Protein AF-A0A957X5Q0-F1 (afdb_monomer_lite)

Secondary structure (DSSP, 8-state):
---STT-HHHHHHT-SS--SEEEEEE-GGGHHHHHHHHHHHHTT--EEEEEEETT----S-SSPBPHHHHHHHHHH--TTS--EEEEEEE---

Radius of gyration: 12.15 Å; chains: 1; bounding box: 29×27×34 Å

pLDDT: mean 96.57, std 4.36, range [62.06, 98.81]

Sequence (93 aa):
KIDVEGFEAEVLRGLSRPIAVLSFEYVPATKDVALACLARLQALGTYEFNWSIGETHRWQRTEWVTIEEMRHFVQQLTVDENSGDIYARHLKT

Foldseek 3Di:
DDDDPLCLLVVLVPDPAADQKDKDKAALVPLVSVVSNLVSNVVRAFKWKWWDFDPPPDTPDPDTHGSVVVNVVSVPRDNPGTMTMMMIGHDDD

Structure (mmCIF, N/CA/C/O backbone):
data_AF-A0A957X5Q0-F1
#
_entry.id   AF-A0A957X5Q0-F1
#
loop_
_atom_site.group_PDB
_atom_site.id
_atom_site.type_symbol
_atom_site.label_atom_id
_atom_site.label_alt_id
_atom_site.label_comp_id
_atom_site.label_asym_id
_atom_site.label_entity_id
_atom_site.label_seq_id
_atom_site.pdbx_PDB_ins_code
_atom_site.Cartn_x
_atom_site.Cartn_y
_atom_site.Cartn_z
_atom_site.occupancy
_atom_site.B_iso_or_equiv
_atom_site.auth_seq_id
_atom_site.auth_comp_id
_atom_site.auth_asym_id
_atom_site.auth_atom_id
_atom_site.pdbx_PDB_model_num
ATOM 1 N N . LYS A 1 1 ? 5.459 -8.208 7.322 1.00 92.00 1 LYS A N 1
ATOM 2 C CA . LYS A 1 1 ? 5.485 -8.402 5.862 1.00 92.00 1 LYS A CA 1
ATOM 3 C C . LYS A 1 1 ? 4.585 -9.581 5.537 1.00 92.00 1 LYS A C 1
ATOM 5 O O . LYS A 1 1 ? 4.687 -10.584 6.235 1.00 92.00 1 LYS A O 1
ATOM 10 N N . ILE A 1 2 ? 3.655 -9.404 4.606 1.00 93.38 2 ILE A N 1
ATOM 11 C CA . ILE A 1 2 ? 2.886 -10.476 3.977 1.00 93.38 2 ILE A CA 1
ATOM 12 C C . ILE A 1 2 ? 3.651 -10.806 2.701 1.00 93.38 2 ILE A C 1
ATOM 14 O O . ILE A 1 2 ? 3.878 -9.910 1.896 1.00 93.38 2 ILE A O 1
ATOM 18 N N . ASP A 1 3 ? 4.101 -12.046 2.591 1.00 90.12 3 ASP A N 1
ATOM 19 C CA . ASP A 1 3 ? 4.950 -12.527 1.505 1.00 90.12 3 ASP A CA 1
ATOM 20 C C . ASP A 1 3 ? 4.394 -13.884 1.086 1.00 90.12 3 ASP A C 1
ATOM 22 O O . ASP A 1 3 ? 4.638 -14.898 1.745 1.00 90.12 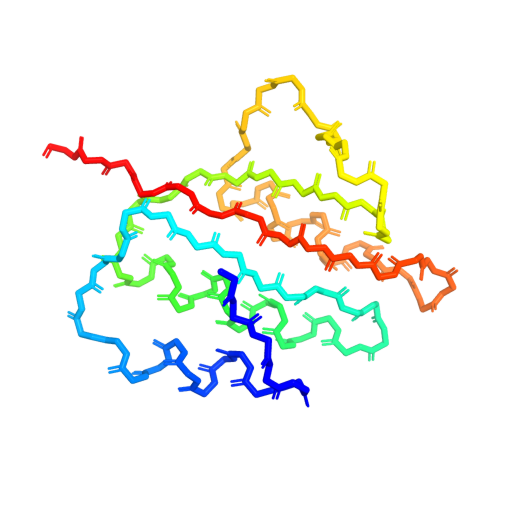3 ASP A O 1
ATOM 26 N N . VAL A 1 4 ? 3.453 -13.852 0.142 1.00 92.75 4 VAL A N 1
ATOM 27 C CA . VAL A 1 4 ? 2.612 -15.007 -0.201 1.00 92.75 4 VAL A CA 1
ATOM 28 C C . VAL A 1 4 ? 2.441 -15.164 -1.708 1.00 92.75 4 VAL A C 1
ATOM 30 O O . VAL A 1 4 ? 1.433 -15.709 -2.141 1.00 92.75 4 VAL A O 1
ATOM 33 N N . GLU A 1 5 ? 3.425 -14.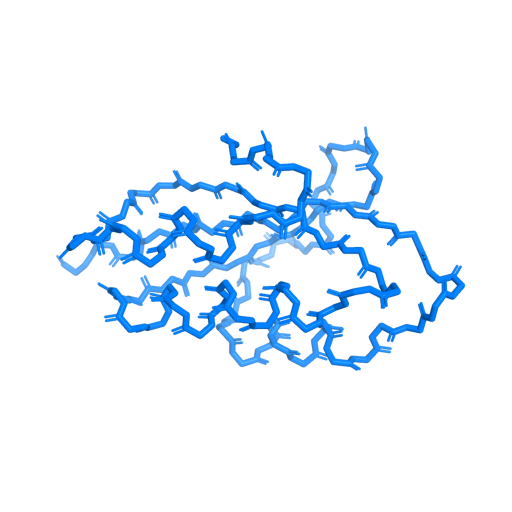732 -2.496 1.00 89.81 5 GLU A N 1
ATOM 34 C CA . GLU A 1 5 ? 3.525 -15.009 -3.937 1.00 89.81 5 GLU A CA 1
ATOM 35 C C . GLU A 1 5 ? 2.247 -14.645 -4.728 1.00 89.81 5 GLU A C 1
ATOM 37 O O . GLU A 1 5 ? 1.747 -15.437 -5.533 1.00 89.81 5 GLU A O 1
ATOM 42 N N . GLY A 1 6 ? 1.675 -13.459 -4.476 1.00 88.06 6 GLY A N 1
ATOM 43 C CA . GLY A 1 6 ? 0.518 -12.936 -5.217 1.00 88.06 6 GLY A CA 1
ATOM 44 C C . GLY A 1 6 ? -0.850 -13.189 -4.571 1.00 88.06 6 GLY A C 1
ATOM 45 O O . GLY A 1 6 ? -1.876 -12.811 -5.142 1.00 88.06 6 GLY A O 1
ATOM 46 N N . PHE A 1 7 ? -0.889 -13.822 -3.394 1.00 94.19 7 PHE A N 1
ATOM 47 C CA . PHE A 1 7 ? -2.116 -14.095 -2.629 1.00 94.19 7 PHE A CA 1
ATOM 48 C C . PHE A 1 7 ? -2.354 -13.099 -1.475 1.00 94.19 7 PHE A C 1
ATOM 50 O O . PHE A 1 7 ? -3.030 -13.398 -0.484 1.00 94.19 7 PHE A O 1
ATOM 57 N N . GLU A 1 8 ? -1.768 -11.902 -1.543 1.00 96.94 8 GLU A N 1
ATOM 58 C CA . GLU A 1 8 ? -1.800 -10.919 -0.455 1.00 96.94 8 GLU A CA 1
ATOM 59 C C . GLU A 1 8 ? -3.240 -10.478 -0.164 1.00 96.94 8 GLU A C 1
ATOM 61 O O . GLU A 1 8 ? -3.641 -10.335 0.998 1.00 96.94 8 GLU A O 1
ATOM 66 N N . ALA A 1 9 ? -4.053 -10.325 -1.213 1.00 95.69 9 ALA A N 1
ATOM 67 C CA . ALA A 1 9 ? -5.453 -9.945 -1.089 1.00 95.69 9 ALA A CA 1
ATOM 68 C C . ALA A 1 9 ? -6.265 -11.021 -0.345 1.00 95.69 9 ALA A C 1
ATOM 70 O O . ALA A 1 9 ? -7.098 -10.689 0.499 1.00 95.69 9 ALA A O 1
ATOM 71 N N . GLU A 1 10 ? -6.021 -12.305 -0.613 1.00 97.25 10 GLU A N 1
ATOM 72 C CA . GLU A 1 10 ? -6.633 -13.460 0.056 1.00 97.25 10 GLU A CA 1
ATOM 73 C C . GLU A 1 10 ? -6.314 -13.453 1.550 1.00 97.25 10 GLU A C 1
ATOM 75 O O . GLU A 1 10 ? -7.222 -13.583 2.377 1.00 97.25 10 GLU A O 1
ATOM 80 N N . VAL A 1 11 ? -5.042 -13.244 1.896 1.00 96.50 11 VAL A N 1
ATOM 81 C CA . VAL A 1 11 ? -4.594 -13.155 3.290 1.00 96.50 11 VAL A CA 1
ATOM 82 C C . VAL A 1 11 ? -5.305 -12.009 4.006 1.00 96.50 11 VAL A C 1
ATOM 84 O O . VAL A 1 11 ? -5.864 -12.202 5.089 1.00 96.50 11 VAL A O 1
ATOM 87 N N . LEU A 1 12 ? -5.356 -10.824 3.391 1.00 97.25 12 LEU A N 1
ATOM 88 C CA . LEU A 1 12 ? -6.015 -9.660 3.984 1.00 97.25 12 LEU A CA 1
ATOM 89 C C . LEU A 1 12 ? -7.538 -9.836 4.107 1.00 97.25 12 LEU A C 1
ATOM 91 O O . LEU A 1 12 ? -8.143 -9.309 5.048 1.00 97.25 12 LEU A O 1
ATOM 95 N N . ARG A 1 13 ? -8.189 -10.591 3.210 1.00 97.00 13 ARG A N 1
ATOM 96 C CA . ARG A 1 13 ? -9.621 -10.929 3.340 1.00 97.00 13 ARG A CA 1
ATOM 97 C C . ARG A 1 13 ? -9.913 -11.744 4.599 1.00 97.00 13 ARG A C 1
ATOM 99 O O . ARG A 1 13 ? -10.986 -11.571 5.170 1.00 97.00 13 ARG A O 1
ATOM 106 N N . GLY A 1 14 ? -8.966 -12.560 5.062 1.00 96.88 14 GLY A N 1
ATOM 107 C CA . GLY A 1 14 ? -9.094 -13.333 6.300 1.00 96.88 14 GLY A CA 1
ATOM 108 C C . GLY A 1 14 ? -9.056 -12.496 7.585 1.00 96.88 14 GLY A C 1
ATOM 109 O O . GLY A 1 14 ? -9.436 -12.982 8.650 1.00 96.88 14 GLY A O 1
ATOM 110 N N . LEU A 1 15 ? -8.620 -11.236 7.519 1.00 96.62 15 LEU A N 1
ATOM 111 C CA . LEU A 1 15 ? -8.582 -10.357 8.686 1.00 96.62 15 LEU A CA 1
ATOM 112 C C . LEU A 1 15 ? -9.985 -9.860 9.039 1.00 96.62 15 LEU A C 1
ATOM 114 O O . LEU A 1 15 ? -10.729 -9.425 8.168 1.00 96.62 15 LEU A O 1
ATOM 118 N N . SER A 1 16 ? -10.329 -9.852 10.325 1.00 96.31 16 SER A N 1
ATOM 119 C CA . SER A 1 16 ? -11.592 -9.296 10.843 1.00 96.31 16 SER A CA 1
ATOM 120 C C . SER A 1 16 ? -11.415 -7.992 11.624 1.00 96.31 16 SER A C 1
ATOM 122 O O . SER A 1 16 ? -12.393 -7.354 12.000 1.00 96.31 16 SER A O 1
ATOM 124 N N . ARG A 1 17 ? -10.167 -7.589 11.872 1.00 96.44 17 ARG A N 1
ATOM 125 C CA . ARG A 1 17 ? -9.797 -6.383 12.615 1.00 96.44 17 ARG A CA 1
ATOM 126 C C . ARG A 1 17 ? -8.560 -5.736 11.990 1.00 96.44 17 ARG A C 1
ATOM 128 O O . ARG A 1 17 ? -7.732 -6.468 11.439 1.00 96.44 17 ARG A O 1
ATOM 135 N N . PRO A 1 18 ? -8.404 -4.408 12.095 1.00 96.62 18 PRO A N 1
ATOM 136 C CA . PRO A 1 18 ? -7.210 -3.735 11.611 1.00 96.62 18 PRO A CA 1
ATOM 137 C C . PRO A 1 18 ? -5.949 -4.210 12.350 1.00 96.62 18 PRO A C 1
ATOM 139 O O . PRO A 1 18 ? -5.935 -4.395 13.570 1.00 96.62 18 PRO A O 1
ATOM 142 N N . ILE A 1 19 ? -4.875 -4.410 11.586 1.00 96.00 19 ILE A N 1
ATOM 143 C CA . ILE A 1 19 ? -3.522 -4.678 12.089 1.00 96.00 19 ILE A CA 1
ATOM 144 C C . ILE A 1 19 ? -2.759 -3.356 12.161 1.00 96.00 19 ILE A C 1
ATOM 146 O O . ILE A 1 19 ? -2.869 -2.536 11.253 1.00 96.00 19 ILE A O 1
ATOM 150 N N . ALA A 1 20 ? -1.972 -3.169 13.225 1.00 97.19 20 ALA A N 1
ATOM 151 C CA . ALA A 1 20 ? -1.263 -1.919 13.497 1.00 97.19 20 ALA A CA 1
ATOM 152 C C . ALA A 1 20 ? -0.313 -1.494 12.365 1.00 97.19 20 ALA A C 1
ATOM 154 O O . ALA A 1 20 ? -0.337 -0.336 11.960 1.00 97.19 20 ALA A O 1
ATOM 155 N N . VAL A 1 21 ? 0.517 -2.414 11.868 1.00 97.38 21 VAL A N 1
ATOM 156 C CA . VAL A 1 21 ? 1.441 -2.179 10.751 1.00 97.38 21 VAL A CA 1
ATOM 157 C C . VAL A 1 21 ? 1.590 -3.468 9.951 1.00 97.38 21 VAL A C 1
ATOM 159 O O . VAL A 1 21 ? 1.709 -4.546 10.536 1.00 97.38 21 VAL A O 1
ATOM 162 N N . LEU A 1 22 ? 1.611 -3.364 8.626 1.00 98.12 22 LEU A N 1
ATOM 163 C CA . LEU A 1 22 ? 1.920 -4.470 7.718 1.00 98.12 22 LEU A CA 1
ATOM 164 C C . LEU A 1 22 ? 2.550 -3.947 6.425 1.00 98.12 22 LEU A C 1
ATOM 166 O O . LEU A 1 22 ? 2.544 -2.746 6.166 1.00 98.12 22 LEU A O 1
ATOM 170 N N . SER A 1 23 ? 3.084 -4.861 5.620 1.00 98.31 23 SER A N 1
ATOM 171 C CA . SER A 1 23 ? 3.502 -4.579 4.248 1.00 98.31 23 SER A CA 1
ATOM 172 C C . SER A 1 23 ? 3.067 -5.710 3.325 1.00 98.31 23 SER A C 1
ATOM 174 O O . SER A 1 23 ? 2.894 -6.833 3.810 1.00 98.31 23 SER A O 1
ATOM 176 N N . PHE A 1 24 ? 2.879 -5.404 2.048 1.00 98.12 24 PHE A N 1
ATOM 177 C CA . PHE A 1 24 ? 2.546 -6.345 0.979 1.00 98.12 24 PHE A CA 1
ATOM 178 C C . PHE A 1 24 ? 3.191 -5.882 -0.332 1.00 98.12 24 PHE A C 1
ATOM 180 O O . PHE A 1 24 ? 3.440 -4.685 -0.510 1.00 98.12 24 PHE A O 1
ATOM 187 N N . GLU A 1 25 ? 3.451 -6.820 -1.236 1.00 97.06 25 GLU A N 1
ATOM 188 C CA . GLU A 1 25 ? 4.098 -6.517 -2.509 1.0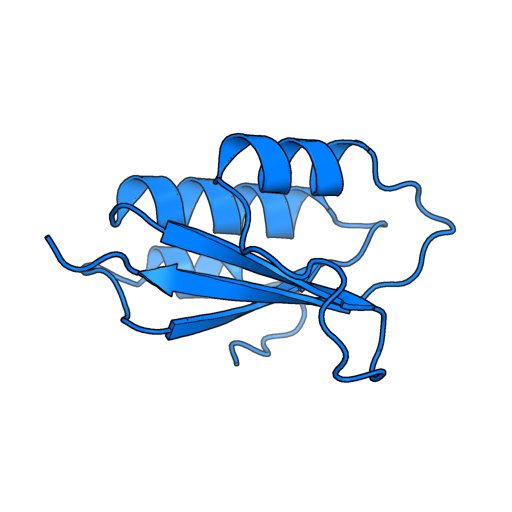0 97.06 25 GLU A CA 1
ATOM 189 C C . GLU A 1 25 ? 3.149 -5.785 -3.477 1.00 97.06 25 GLU A C 1
ATOM 191 O O . GLU A 1 25 ? 1.938 -6.020 -3.506 1.00 97.06 25 GLU A O 1
ATOM 196 N N . TYR A 1 26 ? 3.709 -4.892 -4.292 1.00 97.38 26 TYR A N 1
ATOM 197 C CA . TYR A 1 26 ? 3.113 -4.463 -5.550 1.00 97.38 26 TYR A CA 1
ATOM 198 C C . TYR A 1 26 ? 4.020 -4.882 -6.705 1.00 97.38 26 TYR A C 1
ATOM 200 O O . TYR A 1 26 ? 5.217 -4.599 -6.719 1.00 97.38 26 TYR A O 1
ATOM 208 N N . VAL A 1 27 ? 3.422 -5.508 -7.713 1.00 97.00 27 VAL A N 1
ATOM 209 C CA . VAL A 1 27 ? 4.086 -5.857 -8.968 1.00 97.00 27 VAL A CA 1
ATOM 210 C C . VAL A 1 27 ? 3.325 -5.154 -10.089 1.00 97.00 27 VAL A C 1
ATOM 212 O O . VAL A 1 27 ? 2.119 -5.374 -10.213 1.00 97.00 27 VAL A O 1
ATOM 215 N N . PRO A 1 28 ? 3.964 -4.308 -10.918 1.00 97.31 28 PRO A N 1
ATOM 216 C CA . PRO A 1 28 ? 3.241 -3.534 -11.929 1.00 97.31 28 PRO A CA 1
ATOM 217 C C . PRO A 1 28 ? 2.426 -4.380 -12.915 1.00 97.31 28 PRO A C 1
ATOM 219 O O . PRO A 1 28 ? 1.312 -3.999 -13.276 1.00 97.31 28 PRO A O 1
ATOM 222 N N . ALA A 1 29 ? 2.927 -5.565 -13.279 1.00 96.31 29 ALA A N 1
ATOM 223 C CA . ALA A 1 29 ? 2.222 -6.521 -14.135 1.00 96.31 29 ALA A CA 1
ATOM 224 C C . ALA A 1 29 ? 0.925 -7.081 -13.512 1.00 96.31 29 ALA A C 1
ATOM 226 O O . ALA A 1 29 ? 0.030 -7.500 -14.241 1.00 96.31 29 ALA A O 1
ATOM 227 N N . THR A 1 30 ? 0.801 -7.071 -12.182 1.00 95.81 30 THR A N 1
ATOM 228 C CA . THR A 1 30 ? -0.363 -7.574 -11.432 1.00 95.81 30 THR A CA 1
ATOM 229 C C . THR A 1 30 ? -0.861 -6.552 -10.407 1.00 95.81 30 THR A C 1
ATOM 231 O O . THR A 1 30 ? -1.325 -6.902 -9.320 1.00 95.81 30 THR A O 1
ATOM 234 N N . LYS A 1 31 ? -0.822 -5.258 -10.762 1.00 96.75 31 LYS A N 1
ATOM 235 C CA . LYS A 1 31 ? -1.191 -4.148 -9.862 1.00 96.75 31 LYS A CA 1
ATOM 236 C C . LYS A 1 31 ? -2.592 -4.261 -9.249 1.00 96.75 31 LYS A C 1
ATOM 238 O O . LYS A 1 31 ? -2.828 -3.720 -8.170 1.00 96.75 31 LYS A O 1
ATOM 243 N N . ASP A 1 32 ? -3.503 -4.995 -9.885 1.00 97.94 32 ASP A N 1
ATOM 244 C CA . ASP A 1 32 ? -4.847 -5.264 -9.365 1.00 97.94 32 ASP A CA 1
ATOM 245 C C . ASP A 1 32 ? -4.835 -5.979 -8.004 1.00 97.94 32 ASP A C 1
ATOM 247 O O . ASP A 1 32 ? -5.707 -5.716 -7.173 1.00 97.94 32 ASP A O 1
ATOM 251 N N . VAL A 1 33 ? -3.822 -6.812 -7.723 1.00 98.00 33 VAL A N 1
ATOM 252 C CA . VAL A 1 33 ? -3.646 -7.454 -6.408 1.00 98.00 33 VAL A CA 1
ATOM 253 C C . VAL A 1 33 ? -3.389 -6.395 -5.336 1.00 98.00 33 VAL A C 1
ATOM 255 O O . VAL A 1 33 ? -4.098 -6.342 -4.329 1.00 98.00 33 VAL A O 1
ATOM 258 N N . ALA A 1 34 ? -2.454 -5.474 -5.585 1.00 98.25 34 ALA A N 1
ATOM 259 C CA . ALA A 1 34 ? -2.175 -4.364 -4.678 1.00 98.25 34 ALA A CA 1
ATOM 260 C C . ALA A 1 34 ? -3.402 -3.448 -4.497 1.00 98.25 34 ALA A C 1
ATOM 262 O O . ALA A 1 34 ? -3.709 -3.036 -3.377 1.00 98.25 34 ALA A O 1
ATOM 263 N N . LEU A 1 35 ? -4.165 -3.177 -5.564 1.00 98.75 35 LEU A N 1
ATOM 264 C CA . LEU A 1 35 ? -5.418 -2.413 -5.475 1.00 98.75 35 LEU A CA 1
ATOM 265 C C . LEU A 1 35 ? -6.474 -3.120 -4.609 1.00 98.75 35 LEU A C 1
ATOM 267 O O . LEU A 1 35 ? -7.164 -2.460 -3.824 1.00 98.75 35 LEU A O 1
ATOM 271 N N . ALA A 1 36 ? -6.587 -4.447 -4.704 1.00 98.62 36 ALA A N 1
ATOM 272 C CA . ALA A 1 36 ? -7.477 -5.240 -3.860 1.00 98.62 36 ALA A CA 1
ATOM 273 C C . ALA A 1 36 ? -7.040 -5.219 -2.385 1.00 98.62 36 ALA A C 1
ATOM 275 O O . ALA A 1 36 ? -7.885 -5.065 -1.496 1.00 98.62 36 ALA A O 1
ATOM 276 N N . CYS A 1 37 ? -5.733 -5.289 -2.113 1.00 98.62 37 CYS A N 1
ATOM 277 C CA . CYS A 1 37 ? -5.171 -5.116 -0.773 1.00 98.62 37 CYS A CA 1
ATOM 278 C C . CYS A 1 37 ? -5.542 -3.752 -0.177 1.00 98.62 37 CYS A C 1
ATOM 280 O O . CYS A 1 37 ? -6.086 -3.683 0.926 1.00 98.62 37 CYS A O 1
ATOM 282 N N . LEU A 1 38 ? -5.325 -2.668 -0.928 1.00 98.69 38 LEU A N 1
ATOM 283 C CA . LEU A 1 38 ? -5.673 -1.305 -0.514 1.00 98.69 38 LEU A CA 1
ATOM 284 C C . LEU A 1 38 ? -7.170 -1.169 -0.198 1.00 98.69 38 LEU A C 1
ATOM 286 O O . LEU A 1 38 ? -7.536 -0.652 0.859 1.00 98.69 38 LEU A O 1
ATOM 290 N N . ALA A 1 39 ? -8.042 -1.690 -1.066 1.00 98.56 39 ALA A N 1
ATOM 291 C CA . ALA A 1 39 ? -9.484 -1.691 -0.826 1.00 98.56 39 ALA A CA 1
ATOM 292 C C . ALA A 1 39 ? -9.860 -2.467 0.449 1.00 98.56 39 ALA A C 1
ATOM 294 O O . ALA A 1 39 ? -10.705 -2.020 1.229 1.00 98.56 39 ALA A O 1
ATOM 295 N N . ARG A 1 40 ? -9.207 -3.608 0.703 1.00 98.31 40 ARG A N 1
ATOM 296 C CA . ARG A 1 40 ? -9.454 -4.406 1.908 1.00 98.31 40 ARG A CA 1
ATOM 297 C C . ARG A 1 40 ? -9.032 -3.679 3.182 1.00 98.31 40 ARG A C 1
ATOM 299 O O . ARG A 1 40 ? -9.782 -3.734 4.160 1.00 98.31 40 ARG A O 1
ATOM 306 N N . LEU A 1 41 ? -7.877 -3.011 3.171 1.00 98.19 41 LEU A N 1
ATOM 307 C CA . LEU A 1 41 ? -7.374 -2.226 4.303 1.00 98.19 41 LEU A CA 1
ATOM 308 C C . LEU A 1 41 ? -8.273 -1.026 4.604 1.00 98.19 41 LEU A C 1
ATOM 310 O O . LEU A 1 41 ? -8.610 -0.815 5.765 1.00 98.19 41 LEU A O 1
ATOM 314 N N . GLN A 1 42 ? -8.745 -0.318 3.573 1.00 97.69 42 GLN A N 1
ATOM 315 C CA . GLN A 1 42 ? -9.706 0.780 3.723 1.00 97.69 42 GLN A CA 1
ATOM 316 C C . GLN A 1 42 ? -10.996 0.331 4.429 1.00 97.69 42 GLN A C 1
ATOM 318 O O . GLN A 1 42 ? -11.560 1.071 5.227 1.00 97.69 42 GLN A O 1
ATOM 323 N N . ALA A 1 43 ? -11.448 -0.901 4.177 1.00 97.81 43 ALA A N 1
ATOM 324 C CA . ALA A 1 43 ? -12.609 -1.475 4.854 1.00 97.81 43 ALA A CA 1
ATOM 325 C C . ALA A 1 43 ? -12.326 -1.949 6.298 1.00 97.81 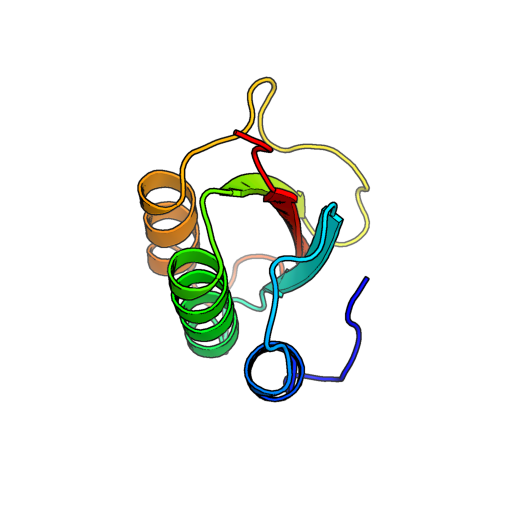43 ALA A C 1
ATOM 327 O O . ALA A 1 43 ? -13.271 -2.215 7.036 1.00 97.81 43 ALA A O 1
ATOM 328 N N . LEU A 1 44 ? -11.060 -2.112 6.704 1.00 97.19 44 LEU A N 1
ATOM 329 C CA . LEU A 1 44 ? -10.681 -2.487 8.077 1.00 97.19 44 LEU A CA 1
ATOM 330 C C . LEU A 1 44 ? -10.498 -1.278 8.996 1.00 97.19 44 LEU A C 1
ATOM 332 O O . LEU A 1 44 ? -10.635 -1.424 10.208 1.00 97.19 44 LEU A O 1
ATOM 336 N N . GLY A 1 45 ? -10.160 -0.116 8.442 1.00 96.75 45 GLY A N 1
ATOM 337 C CA . GLY A 1 45 ? -9.916 1.095 9.210 1.00 96.75 45 GLY A CA 1
ATOM 338 C C . GLY A 1 45 ? -9.175 2.149 8.403 1.00 96.75 45 GLY A C 1
ATOM 339 O O . GLY A 1 45 ? -8.954 2.008 7.199 1.00 96.75 45 GLY A O 1
ATOM 340 N N . THR A 1 46 ? -8.767 3.211 9.088 1.00 97.94 46 THR A N 1
ATOM 341 C CA . THR A 1 46 ? -8.010 4.299 8.471 1.00 97.94 46 THR A CA 1
ATOM 342 C C . THR A 1 46 ? -6.524 3.974 8.517 1.00 97.94 46 THR A C 1
ATOM 344 O O . THR A 1 46 ? -5.968 3.690 9.578 1.00 97.94 46 THR A O 1
ATOM 347 N N . TYR A 1 47 ? -5.876 4.029 7.361 1.00 98.62 47 TYR A N 1
ATOM 348 C CA . TYR A 1 47 ? -4.453 3.759 7.201 1.00 98.62 47 TYR A CA 1
ATOM 349 C C . TYR A 1 47 ? -3.775 4.915 6.475 1.00 98.62 47 TYR A C 1
ATOM 351 O O . TYR A 1 47 ? -4.384 5.576 5.635 1.00 98.62 47 TYR A O 1
ATOM 359 N N . GLU A 1 48 ? -2.497 5.098 6.768 1.00 98.69 48 GLU A N 1
ATOM 360 C CA . GLU A 1 48 ? -1.569 5.860 5.937 1.00 98.69 48 GLU A CA 1
ATOM 361 C C . GLU A 1 48 ? -0.522 4.912 5.344 1.00 98.69 48 GLU A C 1
ATOM 363 O O . GLU A 1 48 ? -0.279 3.817 5.875 1.00 98.69 48 GLU A O 1
ATOM 368 N N . PHE A 1 49 ? 0.098 5.331 4.244 1.00 98.81 49 PHE A N 1
ATOM 369 C CA . PHE A 1 49 ? 0.921 4.459 3.416 1.00 98.81 49 PHE A CA 1
ATOM 370 C C . PHE A 1 49 ? 2.279 5.066 3.063 1.00 98.81 49 PHE A C 1
ATOM 372 O O . PHE A 1 49 ? 2.439 6.276 2.943 1.00 98.81 49 PHE A O 1
ATOM 379 N N . ASN A 1 50 ? 3.267 4.210 2.841 1.00 98.69 50 ASN A N 1
ATOM 380 C CA . ASN A 1 50 ? 4.524 4.552 2.175 1.00 98.69 50 ASN A CA 1
ATOM 381 C C . ASN A 1 50 ? 4.991 3.319 1.398 1.00 98.69 50 ASN A C 1
ATOM 383 O O . ASN A 1 50 ? 4.419 2.241 1.557 1.00 98.69 50 ASN A O 1
ATOM 387 N N . TRP A 1 51 ? 6.007 3.442 0.556 1.00 98.50 51 TRP A N 1
ATOM 388 C CA . TRP A 1 51 ? 6.499 2.300 -0.203 1.00 98.50 51 TRP A CA 1
ATOM 389 C C . TRP A 1 51 ? 8.005 2.339 -0.383 1.00 98.50 51 TRP A C 1
ATOM 391 O O . TRP A 1 51 ? 8.657 3.370 -0.188 1.00 98.50 51 TRP A O 1
ATOM 401 N N . SER A 1 52 ? 8.542 1.178 -0.736 1.00 98.19 52 SER A N 1
ATOM 402 C CA . SER A 1 52 ? 9.910 1.010 -1.195 1.00 98.19 52 SER A CA 1
ATOM 403 C C . SER A 1 52 ? 9.909 0.419 -2.600 1.00 98.19 52 SER A C 1
ATOM 405 O O . SER A 1 52 ? 8.994 -0.316 -2.965 1.00 98.19 52 SER A O 1
ATOM 407 N N . ILE A 1 53 ? 10.909 0.776 -3.403 1.00 97.75 53 ILE A N 1
ATOM 408 C CA . ILE A 1 53 ? 11.099 0.226 -4.750 1.00 97.75 53 ILE A CA 1
ATOM 409 C C . ILE A 1 53 ? 12.160 -0.866 -4.660 1.00 97.75 53 ILE A C 1
ATOM 411 O O . ILE A 1 53 ? 13.224 -0.629 -4.075 1.00 97.75 53 ILE A O 1
ATOM 415 N N . GLY A 1 54 ? 11.874 -2.039 -5.222 1.00 95.50 54 GLY A N 1
ATOM 416 C CA . GLY A 1 54 ? 12.686 -3.245 -5.097 1.00 95.50 54 GLY A CA 1
ATOM 417 C C . GLY A 1 54 ? 13.093 -3.502 -3.645 1.00 95.50 54 GLY A C 1
ATOM 418 O O . GLY A 1 54 ? 12.325 -3.280 -2.712 1.00 95.50 54 GLY A O 1
ATOM 419 N N . GLU A 1 55 ? 14.356 -3.865 -3.450 1.00 93.12 55 GLU A N 1
ATOM 420 C CA . GLU A 1 55 ? 14.945 -4.109 -2.127 1.00 93.12 55 GLU A CA 1
ATOM 421 C C . GLU A 1 55 ? 15.696 -2.886 -1.572 1.00 93.12 55 GLU A C 1
ATOM 423 O O . GLU A 1 55 ? 16.609 -3.005 -0.755 1.00 93.12 55 GLU A O 1
ATOM 428 N N . THR A 1 56 ? 15.360 -1.671 -2.024 1.00 96.19 56 THR A N 1
ATOM 429 C CA . THR A 1 56 ? 16.108 -0.471 -1.602 1.00 96.19 56 THR A CA 1
ATOM 430 C C . THR A 1 56 ? 15.964 -0.172 -0.111 1.00 96.19 56 THR A C 1
ATOM 432 O O . THR A 1 56 ? 16.829 0.499 0.455 1.00 96.19 56 THR A O 1
ATOM 435 N N . HIS A 1 57 ? 14.872 -0.631 0.513 1.00 92.88 57 HIS A N 1
ATOM 436 C CA . HIS A 1 57 ? 14.501 -0.353 1.906 1.00 92.88 57 HIS A CA 1
ATOM 437 C C . HIS A 1 57 ? 14.492 1.148 2.238 1.00 92.88 57 HIS A C 1
ATOM 439 O O . HIS A 1 57 ? 14.767 1.569 3.363 1.00 92.88 57 HIS A O 1
ATOM 445 N N . ARG A 1 58 ? 14.186 1.973 1.232 1.00 97.06 58 ARG A N 1
ATOM 446 C CA . ARG A 1 58 ? 14.059 3.427 1.343 1.00 97.06 58 ARG A CA 1
ATOM 447 C C . ARG A 1 58 ? 12.627 3.854 1.080 1.00 97.06 58 ARG A C 1
ATOM 449 O O . ARG A 1 58 ? 12.019 3.407 0.104 1.00 97.06 58 ARG A O 1
ATOM 456 N N . TRP A 1 59 ? 12.137 4.754 1.927 1.00 98.25 59 TRP A N 1
ATOM 457 C CA . TRP A 1 59 ? 10.854 5.422 1.741 1.00 98.25 59 TRP A CA 1
ATOM 458 C C . TRP A 1 59 ? 10.889 6.322 0.515 1.00 98.25 59 TRP A C 1
ATOM 460 O O . TRP A 1 59 ? 11.845 7.074 0.325 1.00 98.25 59 TRP A O 1
ATOM 470 N N . GLN A 1 60 ? 9.831 6.268 -0.289 1.00 98.12 60 GLN A N 1
ATOM 471 C CA . GLN A 1 60 ? 9.682 7.156 -1.443 1.00 98.12 60 GLN A CA 1
ATOM 472 C C . GLN A 1 60 ? 9.114 8.528 -1.071 1.00 98.12 60 GLN A C 1
ATOM 474 O O . GLN A 1 60 ? 9.214 9.477 -1.849 1.00 98.12 60 GLN A O 1
ATOM 479 N N . ARG A 1 61 ? 8.529 8.663 0.122 1.00 97.81 61 ARG A N 1
ATOM 480 C CA . ARG A 1 61 ? 7.975 9.925 0.621 1.00 97.81 61 ARG A CA 1
ATOM 481 C C . ARG A 1 61 ? 8.460 10.213 2.035 1.00 97.81 61 ARG A C 1
ATOM 483 O O . ARG A 1 61 ? 8.555 9.299 2.854 1.00 97.81 61 ARG A O 1
ATOM 490 N N . THR A 1 62 ? 8.728 11.487 2.323 1.00 97.25 62 THR A N 1
ATOM 491 C CA . THR A 1 62 ? 9.030 11.966 3.684 1.00 97.25 62 THR A CA 1
ATOM 492 C C . THR A 1 62 ? 7.814 11.818 4.596 1.00 97.25 62 THR A C 1
ATOM 494 O O . THR A 1 62 ? 7.929 11.333 5.718 1.00 97.25 62 THR A O 1
ATOM 497 N N . GLU A 1 63 ? 6.645 12.202 4.087 1.00 97.88 63 GLU A N 1
ATOM 498 C CA . GLU A 1 63 ? 5.354 12.056 4.755 1.00 97.88 63 GLU A CA 1
ATOM 499 C C . GLU A 1 63 ? 4.613 10.850 4.181 1.00 97.88 63 GLU A C 1
ATOM 501 O O . GLU A 1 63 ? 4.683 10.579 2.980 1.00 97.88 63 GLU A O 1
ATOM 506 N N . TRP A 1 64 ? 3.923 10.109 5.044 1.00 98.38 64 TRP A N 1
ATOM 507 C CA . TRP A 1 64 ? 3.084 8.997 4.611 1.00 98.38 64 TRP A CA 1
ATOM 508 C C . TRP A 1 64 ? 1.826 9.550 3.934 1.00 98.38 64 TRP A C 1
ATOM 510 O O . TRP A 1 64 ? 1.338 10.620 4.290 1.00 98.38 64 TRP A O 1
ATOM 520 N N . VAL A 1 65 ? 1.333 8.829 2.934 1.00 98.75 65 VAL A N 1
ATOM 521 C CA . VAL A 1 65 ? 0.272 9.276 2.027 1.00 98.75 65 VAL A CA 1
ATOM 522 C C . VAL A 1 65 ? -1.069 8.629 2.360 1.00 98.75 65 VAL A C 1
ATOM 524 O O . VAL A 1 65 ? -1.122 7.587 3.026 1.00 98.75 65 VAL A O 1
ATOM 527 N N . THR A 1 66 ? -2.165 9.226 1.894 1.00 98.62 66 THR A N 1
ATOM 528 C CA . THR A 1 66 ? -3.514 8.680 2.104 1.00 98.62 66 THR A CA 1
ATOM 529 C C . THR A 1 66 ? -3.785 7.452 1.230 1.00 98.62 66 THR A C 1
ATOM 531 O O . THR A 1 66 ? -3.015 7.099 0.330 1.00 98.62 66 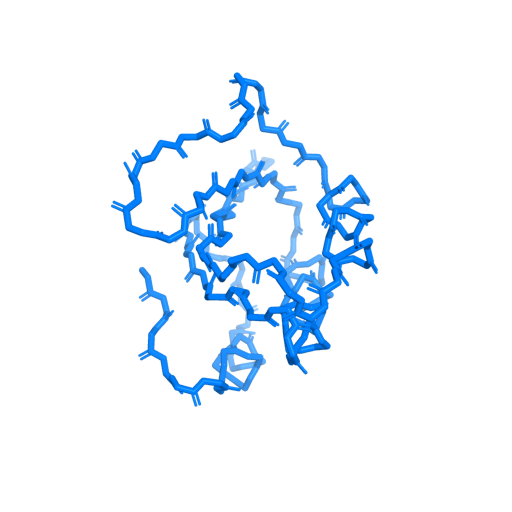THR A O 1
ATOM 534 N N . ILE A 1 67 ? -4.919 6.788 1.475 1.00 98.62 67 ILE A N 1
ATOM 535 C CA . ILE A 1 67 ? -5.381 5.670 0.646 1.00 98.62 67 ILE A CA 1
ATOM 536 C C . ILE A 1 67 ? -5.636 6.097 -0.809 1.00 98.62 67 ILE A C 1
ATOM 538 O O . ILE A 1 67 ? -5.365 5.326 -1.728 1.00 98.62 67 ILE A O 1
ATOM 542 N N . GLU A 1 68 ? -6.136 7.312 -1.040 1.00 98.62 68 GLU A N 1
ATOM 543 C CA . GLU A 1 68 ? -6.403 7.854 -2.375 1.00 98.62 68 GLU A CA 1
ATOM 544 C C . GLU A 1 68 ? -5.106 8.091 -3.148 1.00 98.62 68 GLU A C 1
ATOM 546 O O . GLU A 1 68 ? -4.990 7.667 -4.298 1.00 98.62 68 GLU A O 1
ATOM 551 N N . GLU A 1 69 ? -4.116 8.711 -2.505 1.00 98.75 69 GLU A N 1
ATOM 552 C CA . GLU A 1 69 ? -2.799 8.955 -3.09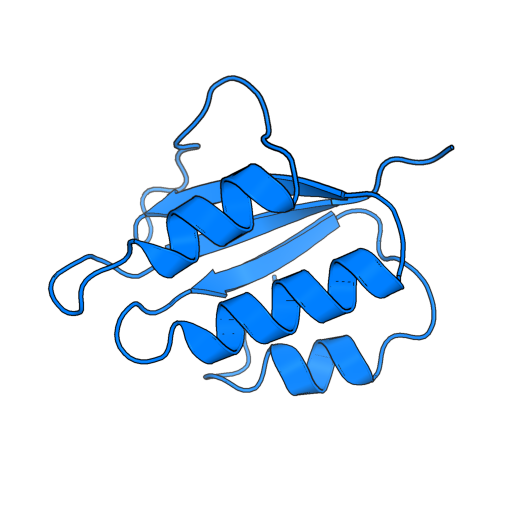5 1.00 98.75 69 GLU A CA 1
ATOM 553 C C . GLU A 1 69 ? -2.076 7.640 -3.412 1.00 98.75 69 GLU A C 1
ATOM 555 O O . GLU A 1 69 ? -1.542 7.474 -4.509 1.00 98.75 69 GLU A O 1
ATOM 560 N N . MET A 1 70 ? -2.112 6.672 -2.489 1.00 98.81 70 MET A N 1
ATOM 561 C CA . MET A 1 70 ? -1.505 5.356 -2.698 1.00 98.81 70 MET A CA 1
ATOM 562 C C . MET A 1 70 ? -2.202 4.576 -3.823 1.00 98.81 70 MET A C 1
ATOM 564 O O . MET A 1 70 ? -1.545 3.979 -4.674 1.00 98.81 70 MET A O 1
ATOM 568 N N . ARG A 1 71 ? -3.538 4.622 -3.892 1.00 98.69 71 ARG A N 1
ATOM 569 C CA . ARG A 1 71 ? -4.294 4.015 -4.997 1.00 98.69 71 ARG A CA 1
ATOM 570 C C . ARG A 1 71 ? -3.933 4.653 -6.334 1.00 98.69 71 ARG A C 1
ATOM 572 O O . ARG A 1 71 ? -3.758 3.929 -7.310 1.00 98.69 71 ARG A O 1
ATOM 579 N N . HIS A 1 72 ? -3.811 5.979 -6.377 1.00 98.62 72 HIS A N 1
ATOM 580 C CA . HIS A 1 72 ? -3.414 6.692 -7.585 1.00 98.62 72 HIS A CA 1
ATOM 581 C C . HIS A 1 72 ? -2.008 6.281 -8.039 1.00 98.62 72 HIS A C 1
ATOM 583 O O . HIS A 1 72 ? -1.836 5.950 -9.208 1.00 98.62 72 HIS A O 1
ATOM 589 N N . PHE A 1 73 ? -1.039 6.211 -7.117 1.00 98.44 73 PHE A N 1
ATOM 590 C CA . PHE A 1 73 ? 0.304 5.692 -7.399 1.00 98.44 73 PHE A CA 1
ATOM 591 C C . PHE A 1 73 ? 0.245 4.305 -8.056 1.00 98.44 73 PHE A C 1
ATOM 593 O O . PHE A 1 73 ? 0.745 4.137 -9.165 1.00 98.44 73 PHE A O 1
ATOM 600 N N . VAL A 1 74 ? -0.447 3.340 -7.436 1.00 98.50 74 VAL A N 1
ATOM 601 C CA . VAL A 1 74 ? -0.555 1.972 -7.976 1.00 98.50 74 VAL A CA 1
ATOM 602 C C . VAL A 1 74 ? -1.248 1.951 -9.343 1.00 98.50 74 VAL A C 1
ATOM 604 O O . VAL A 1 74 ? -0.835 1.216 -10.235 1.00 98.50 74 VAL A O 1
ATOM 607 N N . GLN A 1 75 ? -2.285 2.768 -9.549 1.00 98.38 75 GLN A N 1
ATOM 608 C CA . GLN A 1 75 ? -2.993 2.847 -10.831 1.00 98.38 75 GLN A CA 1
ATOM 609 C C . GLN A 1 75 ? -2.113 3.367 -11.972 1.00 98.38 75 GLN A C 1
ATOM 611 O O . GLN A 1 75 ? -2.276 2.896 -13.102 1.00 98.38 75 GLN A O 1
ATOM 616 N N . GLN A 1 76 ? -1.202 4.300 -11.687 1.00 97.94 76 GLN A N 1
ATOM 617 C CA . GLN A 1 76 ? -0.292 4.883 -12.678 1.00 97.94 76 GLN A CA 1
ATOM 618 C C . GLN A 1 76 ? 0.881 3.966 -13.048 1.00 97.94 76 GLN A C 1
ATOM 620 O O . GLN A 1 76 ? 1.516 4.221 -14.066 1.00 97.94 76 GLN A O 1
ATOM 625 N N . LEU A 1 77 ? 1.126 2.888 -12.291 1.00 97.88 77 LEU A N 1
ATOM 626 C CA . LEU A 1 77 ? 2.202 1.948 -12.601 1.00 97.88 77 LEU A CA 1
ATOM 627 C C . LEU A 1 77 ? 2.048 1.346 -14.003 1.00 97.88 77 LEU A C 1
ATOM 629 O O . LEU A 1 77 ? 0.974 0.856 -14.392 1.00 97.88 77 LEU A O 1
ATOM 633 N N . THR A 1 78 ? 3.161 1.348 -14.721 1.00 97.62 78 THR A N 1
ATOM 634 C CA . THR A 1 78 ? 3.368 0.729 -16.029 1.00 97.62 78 THR A CA 1
ATOM 635 C C . THR A 1 78 ? 4.164 -0.564 -15.880 1.00 97.62 78 THR A C 1
ATOM 637 O O . THR A 1 78 ? 4.934 -0.728 -14.940 1.00 97.62 78 THR A O 1
ATOM 640 N N . VAL A 1 79 ? 3.975 -1.510 -16.802 1.00 95.56 79 VAL A N 1
ATOM 641 C CA . VAL A 1 79 ? 4.557 -2.864 -16.699 1.00 95.56 79 VAL A CA 1
ATOM 642 C C . VAL A 1 79 ? 6.090 -2.895 -16.675 1.00 95.56 79 VAL A C 1
ATOM 644 O O . VAL A 1 79 ? 6.649 -3.879 -16.204 1.00 95.56 79 VAL A O 1
ATOM 647 N N . ASP A 1 80 ? 6.747 -1.834 -17.149 1.00 96.06 80 ASP A N 1
ATOM 648 C CA . ASP A 1 80 ? 8.210 -1.706 -17.193 1.00 96.06 80 ASP A CA 1
ATOM 649 C C . ASP A 1 80 ? 8.808 -1.132 -15.896 1.00 96.06 80 ASP A C 1
ATOM 651 O O . ASP A 1 80 ? 10.030 -1.060 -15.748 1.00 96.06 80 ASP A O 1
ATOM 655 N N . GLU A 1 81 ? 7.972 -0.692 -14.952 1.00 96.62 81 GLU A N 1
ATOM 656 C CA . GLU A 1 81 ? 8.437 -0.216 -13.652 1.00 96.62 81 GLU A CA 1
ATOM 657 C C . GLU A 1 81 ? 8.832 -1.374 -12.725 1.00 96.62 81 GLU A C 1
ATOM 659 O O . GLU A 1 81 ? 8.440 -2.529 -12.897 1.00 96.62 81 GLU A O 1
ATOM 664 N N . ASN A 1 82 ? 9.631 -1.057 -11.706 1.00 97.38 82 ASN A N 1
ATOM 665 C CA . ASN A 1 82 ? 10.055 -2.037 -10.712 1.00 97.38 82 ASN A CA 1
ATOM 666 C C . ASN A 1 82 ? 8.916 -2.362 -9.733 1.00 97.38 82 ASN A C 1
ATOM 668 O O . ASN A 1 82 ? 8.117 -1.491 -9.382 1.00 97.38 82 ASN A O 1
ATOM 672 N N . SER A 1 83 ? 8.893 -3.601 -9.240 1.00 97.25 83 SER A N 1
ATOM 673 C CA . SER A 1 83 ? 8.077 -3.988 -8.087 1.00 97.25 83 SER A CA 1
ATOM 674 C C . SER A 1 83 ? 8.616 -3.397 -6.783 1.00 97.25 83 SER A C 1
ATOM 676 O O . SER A 1 83 ? 9.675 -2.758 -6.747 1.00 97.25 83 SER A O 1
ATOM 678 N N . GLY A 1 84 ? 7.892 -3.611 -5.690 1.00 97.62 84 GLY A N 1
ATOM 679 C CA . GLY A 1 84 ? 8.371 -3.315 -4.347 1.00 97.62 84 GLY A CA 1
ATOM 680 C C . GLY A 1 84 ? 7.326 -3.589 -3.274 1.00 97.62 84 GLY A C 1
ATOM 681 O O . GLY A 1 84 ? 6.334 -4.266 -3.509 1.00 97.62 84 GLY A O 1
ATOM 682 N N . ASP A 1 85 ? 7.527 -3.020 -2.090 1.00 98.19 85 ASP A N 1
ATOM 683 C CA . ASP A 1 85 ? 6.649 -3.215 -0.935 1.00 98.19 85 ASP A CA 1
ATOM 684 C C . ASP A 1 85 ? 5.868 -1.932 -0.615 1.00 98.19 85 ASP A C 1
ATOM 686 O O . ASP A 1 85 ? 6.463 -0.866 -0.420 1.00 98.19 85 ASP A O 1
ATOM 690 N N . ILE A 1 86 ? 4.543 -2.040 -0.482 1.00 98.62 86 ILE A N 1
ATOM 691 C CA . ILE A 1 86 ? 3.697 -1.017 0.146 1.00 98.62 86 ILE A CA 1
ATOM 692 C C . ILE A 1 86 ? 3.588 -1.330 1.635 1.00 98.62 86 ILE A C 1
ATOM 694 O O . ILE A 1 86 ? 3.250 -2.440 2.037 1.00 98.62 86 ILE A O 1
ATOM 698 N N . TYR A 1 87 ? 3.825 -0.319 2.460 1.00 98.62 87 TYR A N 1
ATOM 699 C CA . TYR A 1 87 ? 3.707 -0.358 3.909 1.00 98.62 87 TYR A CA 1
ATOM 700 C C . TYR A 1 87 ? 2.462 0.414 4.323 1.00 98.62 87 TYR A C 1
ATOM 702 O O . TYR A 1 87 ? 2.225 1.521 3.845 1.00 98.62 87 TYR A O 1
ATOM 710 N N . ALA A 1 88 ? 1.688 -0.159 5.238 1.00 98.56 88 ALA A N 1
ATOM 711 C CA . ALA A 1 88 ? 0.468 0.431 5.764 1.00 98.56 88 ALA A CA 1
ATOM 712 C C . ALA A 1 88 ? 0.557 0.531 7.289 1.00 98.56 88 ALA A C 1
ATOM 714 O O . ALA A 1 88 ? 0.862 -0.459 7.964 1.00 98.56 88 ALA A O 1
ATOM 715 N N . ARG A 1 89 ? 0.265 1.713 7.837 1.00 98.38 89 ARG A N 1
ATOM 716 C CA . ARG A 1 89 ? 0.186 1.968 9.282 1.00 98.38 89 ARG A CA 1
ATOM 717 C C . ARG A 1 89 ? -1.238 2.371 9.646 1.00 98.38 89 ARG A C 1
ATOM 719 O O . ARG A 1 89 ? -1.770 3.328 9.094 1.00 98.38 89 ARG A O 1
ATOM 726 N N . HIS A 1 90 ? -1.862 1.623 10.554 1.00 98.19 90 HIS A N 1
ATOM 727 C CA . HIS A 1 90 ? -3.213 1.914 11.026 1.00 98.19 90 HIS A CA 1
ATOM 728 C C . HIS A 1 90 ? -3.194 3.136 11.941 1.00 98.19 90 HIS A C 1
ATOM 730 O O . HIS A 1 90 ? -2.467 3.162 12.940 1.00 98.19 90 HIS A O 1
ATOM 736 N N . LEU A 1 91 ? -4.038 4.113 11.636 1.00 96.62 91 LEU A N 1
ATOM 737 C CA . LEU A 1 91 ? -4.269 5.267 12.486 1.00 96.62 91 LEU A CA 1
ATOM 738 C C . LEU A 1 91 ? -5.202 4.839 13.618 1.00 96.62 91 LEU A C 1
ATOM 740 O O . LEU A 1 91 ? -6.391 4.606 13.417 1.00 96.62 91 LEU A O 1
ATOM 744 N N . LYS A 1 92 ? -4.646 4.685 14.821 1.00 83.56 92 LYS A N 1
ATOM 745 C CA . LYS A 1 92 ? -5.459 4.467 16.018 1.00 83.56 92 LYS A CA 1
ATOM 746 C C . LYS A 1 92 ? -6.189 5.772 16.334 1.00 83.56 92 LYS A C 1
ATOM 748 O O . LYS A 1 92 ? -5.538 6.743 16.710 1.00 83.56 92 LYS A O 1
ATOM 753 N N . THR A 1 93 ? -7.504 5.779 16.150 1.00 62.06 93 THR A N 1
ATOM 754 C CA . THR A 1 93 ? -8.409 6.729 16.814 1.00 62.06 93 THR A CA 1
ATOM 755 C C . THR A 1 93 ? -8.450 6.475 18.308 1.00 62.06 93 THR A C 1
ATOM 757 O O . THR A 1 93 ? -8.474 5.276 18.680 1.00 62.06 93 THR A O 1
#